Protein AF-A0A2V3IRH1-F1 (afdb_monomer)

Organism: NCBI:txid448386

Structure (mmCIF, N/CA/C/O backbone):
data_AF-A0A2V3IRH1-F1
#
_entry.id   AF-A0A2V3IRH1-F1
#
loop_
_atom_site.group_PDB
_atom_site.id
_atom_site.type_symbol
_atom_site.label_atom_id
_atom_site.label_alt_id
_atom_site.label_comp_id
_atom_site.label_asym_id
_atom_site.label_entity_id
_atom_site.label_seq_id
_atom_site.pdbx_PDB_ins_code
_atom_site.Cartn_x
_atom_site.Cartn_y
_atom_site.Cartn_z
_atom_site.occupancy
_atom_site.B_iso_or_equiv
_atom_site.auth_seq_id
_atom_site.auth_comp_id
_atom_site.auth_asym_id
_atom_site.auth_atom_id
_atom_site.pdbx_PDB_model_num
ATOM 1 N N . MET A 1 1 ? -21.140 -30.881 4.195 1.00 65.19 1 MET A N 1
ATOM 2 C CA . MET A 1 1 ? -20.207 -30.768 5.339 1.00 65.19 1 MET A CA 1
ATOM 3 C C . MET A 1 1 ? -20.882 -29.904 6.394 1.00 65.19 1 MET A C 1
ATOM 5 O O . MET A 1 1 ? -21.387 -28.855 6.010 1.00 65.19 1 MET A O 1
ATOM 9 N N . PRO A 1 2 ? -20.987 -30.340 7.659 1.00 75.94 2 PRO A N 1
ATOM 10 C CA . PRO A 1 2 ? -21.600 -29.525 8.705 1.00 75.94 2 PRO A CA 1
ATOM 11 C C . PRO A 1 2 ? -20.754 -28.267 8.984 1.00 75.94 2 PRO A C 1
ATOM 13 O O . PRO A 1 2 ? -19.526 -28.328 8.867 1.00 75.94 2 PRO A O 1
ATOM 16 N N . PRO A 1 3 ? -21.378 -27.125 9.325 1.00 79.69 3 PRO A N 1
ATOM 17 C CA . PRO A 1 3 ? -20.657 -25.897 9.643 1.00 79.69 3 PRO A CA 1
ATOM 18 C C . PRO A 1 3 ? -19.786 -26.090 10.893 1.00 79.69 3 PRO A C 1
ATOM 20 O O . PRO A 1 3 ? -20.224 -26.653 11.896 1.00 79.69 3 PRO A O 1
ATOM 23 N N . LYS A 1 4 ? -18.532 -25.630 10.828 1.00 84.00 4 LYS A N 1
ATOM 24 C CA . LYS A 1 4 ? -17.571 -25.720 11.934 1.00 84.00 4 LYS A CA 1
ATOM 25 C C . LYS A 1 4 ? -17.994 -24.763 13.051 1.00 84.00 4 LYS A C 1
ATOM 27 O O . LYS A 1 4 ? -18.022 -23.553 12.842 1.00 84.00 4 LYS A O 1
ATOM 32 N N . VAL A 1 5 ? -18.317 -25.303 14.224 1.00 85.19 5 VAL A N 1
ATOM 33 C CA . VAL A 1 5 ? -18.687 -24.507 15.404 1.00 85.19 5 VAL A CA 1
ATOM 34 C C . VAL A 1 5 ? -17.436 -23.785 15.926 1.00 85.19 5 VAL A C 1
ATOM 36 O O . VAL A 1 5 ? -16.380 -24.423 16.018 1.00 85.19 5 VAL A O 1
ATOM 39 N N . PRO A 1 6 ? -17.498 -22.477 16.233 1.00 84.75 6 PRO A N 1
ATOM 40 C CA . PRO A 1 6 ? -16.359 -21.775 16.810 1.00 84.75 6 PRO A CA 1
ATOM 41 C C . PRO A 1 6 ? -15.973 -22.387 18.169 1.00 84.75 6 PRO A C 1
ATOM 43 O O . PRO A 1 6 ? -16.844 -22.863 18.903 1.00 84.75 6 PRO A O 1
ATOM 46 N N . PRO A 1 7 ? -14.673 -22.405 18.514 1.00 88.06 7 PRO A N 1
ATOM 47 C CA . PRO A 1 7 ? -14.214 -22.936 19.790 1.00 88.06 7 PRO A CA 1
ATOM 48 C C . PRO A 1 7 ? -14.746 -22.089 20.952 1.00 88.06 7 PRO A C 1
ATOM 50 O O . PRO A 1 7 ? -14.806 -20.864 20.866 1.00 88.06 7 PRO A O 1
ATOM 53 N N . TYR A 1 8 ? -15.103 -22.743 22.057 1.00 85.31 8 TYR A N 1
ATOM 54 C CA . TYR A 1 8 ? -15.500 -22.055 23.282 1.00 85.31 8 TYR A CA 1
ATOM 55 C C . TYR A 1 8 ? -14.266 -21.456 23.966 1.00 85.31 8 TYR A C 1
ATOM 57 O O . TYR A 1 8 ? -13.390 -22.189 24.426 1.00 85.31 8 TYR A O 1
ATOM 65 N N . ILE A 1 9 ? -14.198 -20.127 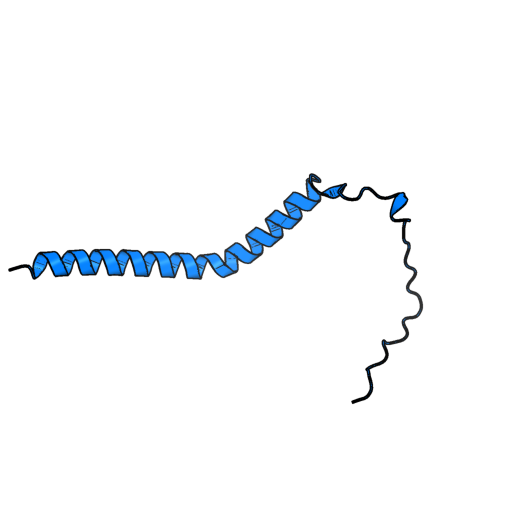24.028 1.00 85.75 9 ILE A N 1
ATOM 66 C CA . ILE A 1 9 ? -13.096 -19.391 24.653 1.00 85.75 9 ILE A CA 1
ATOM 67 C C . ILE A 1 9 ? -13.546 -18.959 26.054 1.00 85.75 9 ILE A C 1
ATOM 69 O O . ILE A 1 9 ? -14.562 -18.284 26.206 1.00 85.75 9 ILE A O 1
ATOM 73 N N . ARG A 1 10 ? -12.806 -19.370 27.092 1.00 87.94 10 ARG A N 1
ATOM 74 C CA . ARG A 1 10 ? -13.042 -18.969 28.490 1.00 87.94 10 ARG A CA 1
ATOM 75 C C . ARG A 1 10 ? -12.074 -17.851 28.879 1.00 87.94 10 ARG A C 1
ATOM 77 O O . ARG A 1 10 ? -10.896 -17.937 28.555 1.00 87.94 10 ARG A O 1
ATOM 84 N N . GLY A 1 11 ? -12.555 -16.855 29.624 1.00 89.00 11 GLY A N 1
ATOM 85 C CA . GLY A 1 11 ? -11.707 -15.815 30.228 1.00 89.00 11 GLY A CA 1
ATOM 86 C C . GLY A 1 11 ? -11.397 -14.601 29.346 1.00 89.00 11 GLY A C 1
ATOM 87 O O . GLY A 1 11 ? -10.563 -13.786 29.726 1.00 89.00 11 GLY A O 1
ATOM 88 N N . GLN A 1 12 ? -12.059 -14.452 28.198 1.00 87.69 12 GLN A N 1
ATOM 89 C CA . GLN A 1 12 ? -11.959 -13.250 27.371 1.00 87.69 12 GLN A CA 1
ATOM 90 C C . GLN A 1 12 ? -13.058 -12.263 27.772 1.00 87.69 12 GLN A C 1
ATOM 92 O O . GLN A 1 12 ? -14.243 -12.557 27.630 1.00 87.69 12 GLN A O 1
ATOM 97 N N . ILE A 1 13 ? -12.654 -11.114 28.313 1.00 88.44 13 ILE A N 1
ATOM 98 C CA . ILE A 1 13 ? -13.550 -10.010 28.665 1.00 88.44 13 ILE A CA 1
ATOM 99 C C . ILE A 1 13 ? -13.326 -8.909 27.634 1.00 88.44 13 ILE A C 1
ATOM 101 O O . ILE A 1 13 ? -12.209 -8.414 27.491 1.00 88.44 13 ILE A O 1
ATOM 105 N N . GLU A 1 14 ? -14.380 -8.538 26.913 1.00 90.75 14 GLU A N 1
ATOM 106 C CA . GLU A 1 14 ? -14.342 -7.499 25.887 1.00 90.75 14 GLU A CA 1
ATOM 107 C C . GLU A 1 14 ? -15.202 -6.318 26.325 1.00 90.75 14 GLU A C 1
ATOM 109 O O . GLU A 1 14 ? -16.346 -6.485 26.749 1.00 90.75 14 GLU A O 1
ATOM 114 N N . TYR A 1 15 ? -14.637 -5.118 26.228 1.00 92.69 15 TYR A N 1
ATOM 115 C CA . TYR A 1 15 ? -15.338 -3.878 26.526 1.00 92.69 15 TYR A CA 1
ATOM 116 C C . TYR A 1 15 ? -15.693 -3.182 25.221 1.00 92.69 15 TYR A C 1
ATOM 118 O O . TYR A 1 15 ? -14.853 -3.045 24.331 1.00 92.69 15 TYR A O 1
ATOM 126 N N . PHE A 1 16 ? -16.928 -2.702 25.136 1.00 91.62 16 PHE A N 1
ATOM 127 C CA . PHE A 1 16 ? -17.435 -1.990 23.974 1.00 91.62 16 PHE A CA 1
ATOM 128 C C . PHE A 1 16 ? -18.081 -0.684 24.414 1.00 91.62 16 PHE A C 1
ATOM 130 O O . PHE A 1 16 ? -18.729 -0.619 25.457 1.00 91.62 16 PHE A O 1
ATOM 137 N N . THR A 1 17 ? -17.913 0.349 23.597 1.00 90.88 17 THR A N 1
ATOM 138 C CA . THR A 1 17 ? -18.582 1.642 23.771 1.00 90.88 17 THR A CA 1
ATOM 139 C C . THR A 1 17 ? -19.753 1.727 22.799 1.00 90.88 17 THR A C 1
ATOM 141 O O . THR A 1 17 ? -19.672 1.202 21.686 1.00 90.88 17 THR A O 1
ATOM 144 N N . SER A 1 18 ? -20.836 2.388 23.210 1.00 91.81 18 SER A N 1
ATOM 145 C CA . SER A 1 18 ? -21.999 2.602 22.350 1.00 91.81 18 SER A CA 1
ATOM 146 C C . SER A 1 18 ? -21.597 3.372 21.082 1.00 91.81 18 SER A C 1
ATOM 148 O O . SER A 1 18 ? -20.902 4.385 21.192 1.00 91.81 18 SER A O 1
ATOM 150 N N . PRO A 1 19 ? -22.049 2.968 19.878 1.00 87.56 19 PRO A N 1
ATOM 151 C CA . PRO A 1 19 ? -21.731 3.683 18.639 1.00 87.56 19 PRO A CA 1
ATOM 152 C C . PRO A 1 19 ? -22.154 5.158 18.657 1.00 87.56 19 PRO A C 1
ATOM 154 O O . PRO A 1 19 ? -21.518 5.990 18.020 1.00 87.56 19 PRO A O 1
ATOM 157 N N . TYR A 1 20 ? -23.202 5.493 19.415 1.00 90.94 20 TYR A N 1
ATOM 158 C CA . TYR A 1 20 ? -23.702 6.864 19.556 1.00 90.94 20 TYR A CA 1
ATOM 159 C C . TYR A 1 20 ? -22.800 7.757 20.416 1.00 90.94 20 TYR A C 1
ATOM 161 O O . TYR A 1 20 ? -22.899 8.979 20.351 1.00 90.94 20 TYR A O 1
ATOM 169 N N . GLU A 1 21 ? -21.914 7.156 21.208 1.00 86.56 21 GLU A N 1
ATOM 170 C CA . GLU A 1 21 ? -20.941 7.861 22.046 1.00 86.56 21 GLU A CA 1
ATOM 171 C C . GLU A 1 21 ? -19.587 8.028 21.338 1.00 86.56 21 GLU A C 1
ATOM 173 O O . GLU A 1 21 ? -18.691 8.711 21.836 1.00 86.56 21 GLU A O 1
ATOM 178 N N . GLN A 1 22 ? -19.419 7.414 20.164 1.00 88.31 22 GLN A N 1
ATOM 179 C CA . GLN A 1 22 ? -18.177 7.430 19.401 1.00 88.31 22 GLN A CA 1
ATOM 180 C C . GLN A 1 22 ? -18.189 8.494 18.299 1.00 88.31 22 GLN A C 1
ATOM 182 O O . GLN A 1 22 ? -19.219 8.864 17.736 1.00 88.31 22 GLN A O 1
ATOM 187 N N . ARG A 1 23 ? -16.995 8.969 17.930 1.00 82.88 23 ARG A N 1
ATOM 188 C CA . ARG A 1 23 ? -16.811 9.816 16.747 1.00 82.88 23 ARG A CA 1
ATOM 189 C C . ARG A 1 23 ? -16.689 8.929 15.508 1.00 82.88 23 ARG A C 1
ATOM 191 O O . ARG A 1 23 ? -15.670 8.265 15.352 1.00 82.88 23 ARG A O 1
ATOM 198 N N . PHE A 1 24 ? -17.661 8.994 14.594 1.00 78.25 24 PHE A N 1
ATOM 199 C CA . PHE A 1 24 ? -17.664 8.218 13.337 1.00 78.25 24 PHE A CA 1
ATOM 200 C C . PHE A 1 24 ? -16.364 8.331 12.523 1.00 78.25 24 PHE A C 1
ATOM 202 O O . PHE A 1 24 ? -15.909 7.358 11.931 1.00 78.25 24 PHE A O 1
ATOM 209 N N . PHE A 1 25 ? -15.754 9.517 12.510 1.00 77.56 25 PHE A N 1
ATOM 210 C CA . PHE A 1 25 ? -14.542 9.814 11.744 1.00 77.56 25 PHE A CA 1
ATOM 211 C C . PHE A 1 25 ? -13.428 10.420 12.604 1.00 77.56 25 PHE A C 1
ATOM 213 O O . PHE A 1 25 ? -12.608 11.189 12.104 1.00 77.56 25 PHE A O 1
ATOM 220 N N . GLY A 1 26 ? -13.394 10.079 13.898 1.00 69.69 26 GLY A N 1
ATOM 221 C CA . GLY A 1 26 ? -12.420 10.630 14.850 1.00 69.69 26 GLY A CA 1
ATOM 222 C C . GLY A 1 26 ? -10.963 10.470 14.407 1.00 69.69 26 GLY A C 1
ATOM 223 O O . GLY A 1 26 ? -10.154 11.359 14.652 1.00 69.69 26 GLY A O 1
ATOM 224 N N . ASP A 1 27 ? -10.671 9.401 13.665 1.00 68.38 27 ASP A N 1
ATOM 225 C CA . ASP A 1 27 ? -9.307 9.043 13.282 1.00 68.38 27 ASP A CA 1
ATOM 226 C C . ASP A 1 27 ? -8.919 9.472 11.859 1.00 68.38 27 ASP A C 1
ATOM 228 O O . ASP A 1 27 ? -7.775 9.254 11.468 1.00 68.38 27 ASP A O 1
ATOM 232 N N . ILE A 1 28 ? -9.813 10.078 11.056 1.00 70.38 28 ILE A N 1
ATOM 233 C CA . ILE A 1 28 ? -9.507 10.393 9.640 1.00 70.38 28 ILE A CA 1
ATOM 234 C C . ILE A 1 28 ? -8.241 11.250 9.507 1.00 70.38 28 ILE A C 1
ATOM 236 O O . ILE A 1 28 ? -7.435 11.003 8.605 1.00 70.38 28 ILE A O 1
ATOM 240 N N . PHE A 1 29 ? -8.061 12.205 10.420 1.00 70.50 29 PHE A N 1
ATOM 241 C CA . PHE A 1 29 ? -6.896 13.089 10.485 1.00 70.50 29 PHE A CA 1
ATOM 242 C C . PHE A 1 29 ? -6.002 12.814 11.699 1.00 70.50 29 PHE A C 1
ATOM 244 O O . PHE A 1 29 ? -5.123 13.619 12.002 1.00 70.50 29 PHE A O 1
ATOM 251 N N . ASP A 1 30 ? -6.191 11.690 12.400 1.00 79.81 30 ASP A N 1
ATOM 252 C CA . ASP A 1 30 ? -5.250 11.310 13.449 1.00 79.81 30 ASP A CA 1
ATOM 253 C C . ASP A 1 30 ? -3.899 10.986 12.796 1.00 79.81 30 ASP A C 1
ATOM 255 O O . ASP A 1 30 ? -3.784 10.136 11.900 1.00 79.81 30 ASP A O 1
ATOM 259 N N . ALA A 1 31 ? -2.853 11.658 13.274 1.00 76.56 31 ALA A N 1
ATOM 260 C CA . ALA A 1 31 ? -1.476 11.409 12.885 1.00 76.56 31 ALA A CA 1
ATOM 261 C C . ALA A 1 31 ? -1.125 9.915 12.996 1.00 76.56 31 ALA A C 1
ATOM 263 O O . ALA A 1 31 ? -0.401 9.385 12.153 1.00 76.56 31 ALA A O 1
ATOM 264 N N . LYS A 1 32 ? -1.686 9.188 13.972 1.00 80.75 32 LYS A N 1
ATOM 265 C CA . LYS A 1 32 ? -1.462 7.741 14.130 1.00 80.75 32 LYS A CA 1
ATOM 266 C C . LYS A 1 32 ? -2.057 6.918 12.988 1.00 80.75 32 LYS A C 1
ATOM 268 O O . LYS A 1 32 ? -1.417 5.964 12.520 1.00 80.75 32 LYS A O 1
ATOM 273 N N . LEU A 1 33 ? -3.250 7.276 12.511 1.00 81.00 33 LEU A N 1
ATOM 274 C CA . LEU A 1 33 ? -3.874 6.609 11.370 1.00 81.00 33 LEU A CA 1
ATOM 275 C C . LEU A 1 33 ? -3.091 6.910 10.092 1.00 81.00 33 LEU A C 1
ATOM 277 O O . LEU A 1 33 ? -2.793 5.986 9.332 1.00 81.00 33 LEU A O 1
ATOM 281 N N . MET A 1 34 ? -2.698 8.170 9.885 1.00 82.62 34 MET A N 1
ATOM 282 C CA . MET A 1 34 ? -1.873 8.572 8.743 1.00 82.62 34 MET A CA 1
ATOM 283 C C . MET A 1 34 ? -0.535 7.830 8.724 1.00 82.62 34 MET A C 1
ATOM 285 O O . MET A 1 34 ? -0.191 7.228 7.708 1.00 82.62 34 MET A O 1
ATOM 289 N N . MET A 1 35 ? 0.177 7.766 9.852 1.00 84.69 35 MET A N 1
ATOM 290 C CA . MET A 1 35 ? 1.435 7.019 9.961 1.00 84.69 35 MET A CA 1
ATOM 291 C C . MET A 1 35 ? 1.240 5.518 9.733 1.00 84.69 35 MET A C 1
ATOM 293 O O . MET A 1 35 ? 2.078 4.860 9.117 1.00 84.69 35 MET A O 1
ATOM 297 N N . THR A 1 36 ? 0.117 4.949 10.174 1.00 86.25 36 THR A N 1
ATOM 298 C CA . THR A 1 36 ? -0.186 3.532 9.939 1.00 86.25 36 THR A CA 1
ATOM 299 C C . THR A 1 36 ? -0.510 3.250 8.475 1.00 86.25 36 THR A C 1
ATOM 301 O O . THR A 1 36 ? -0.007 2.265 7.932 1.00 86.25 36 THR A O 1
ATOM 304 N N . LYS A 1 37 ? -1.285 4.115 7.814 1.00 85.12 37 LYS A N 1
ATOM 305 C CA . LYS A 1 37 ? -1.544 4.031 6.370 1.00 85.12 37 LYS A CA 1
ATOM 306 C C . LYS A 1 37 ? -0.251 4.194 5.572 1.00 85.12 37 LYS A C 1
ATOM 308 O O . 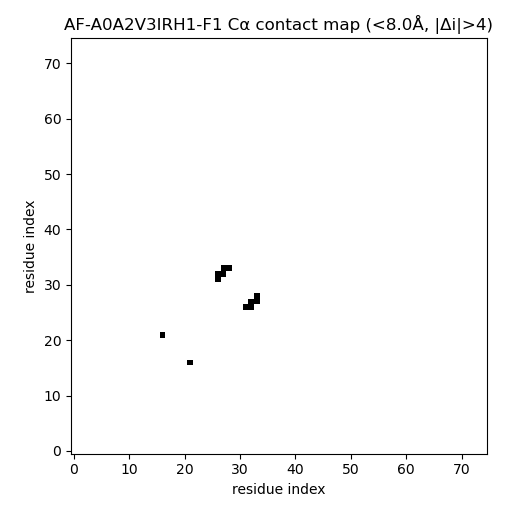LYS A 1 37 ? 0.014 3.376 4.697 1.00 85.12 37 LYS A O 1
ATOM 313 N N . PHE A 1 38 ? 0.588 5.163 5.933 1.00 84.12 38 PHE A N 1
ATOM 314 C CA . PHE A 1 38 ? 1.887 5.391 5.304 1.00 84.12 38 PHE A CA 1
ATOM 315 C C . PHE A 1 38 ? 2.820 4.186 5.461 1.00 84.12 38 PHE A C 1
ATOM 317 O O . PHE A 1 38 ? 3.352 3.682 4.478 1.00 84.12 38 PHE A O 1
ATOM 324 N N . ARG A 1 39 ? 2.947 3.636 6.673 1.00 83.50 39 ARG A N 1
ATOM 325 C CA . ARG A 1 39 ? 3.730 2.421 6.943 1.00 83.50 39 ARG A CA 1
ATOM 326 C C . ARG A 1 39 ? 3.237 1.214 6.141 1.00 83.50 39 ARG A C 1
ATOM 328 O O . ARG A 1 39 ? 4.056 0.455 5.630 1.00 83.50 39 ARG A O 1
ATOM 335 N N . ARG A 1 40 ? 1.916 1.029 6.016 1.00 85.00 40 ARG A N 1
ATOM 336 C CA . ARG A 1 40 ? 1.332 -0.030 5.171 1.00 85.00 40 ARG A CA 1
ATOM 337 C C . ARG A 1 40 ? 1.670 0.200 3.700 1.00 85.00 40 ARG A C 1
ATOM 339 O O . ARG A 1 40 ? 2.127 -0.726 3.043 1.00 85.00 40 ARG A O 1
ATOM 346 N N . HIS A 1 41 ? 1.515 1.427 3.209 1.00 86.38 41 HIS A N 1
ATOM 347 C CA . HIS A 1 41 ? 1.847 1.780 1.833 1.00 86.38 41 HIS A CA 1
ATOM 348 C C . HIS A 1 41 ? 3.331 1.532 1.531 1.00 86.38 41 HIS A C 1
ATOM 350 O O . HIS A 1 41 ? 3.641 0.797 0.603 1.00 86.38 41 HIS A O 1
ATOM 356 N N . MET A 1 42 ? 4.244 2.020 2.376 1.00 82.50 42 MET A N 1
ATOM 357 C CA . MET A 1 42 ? 5.689 1.807 2.229 1.00 82.50 42 MET A CA 1
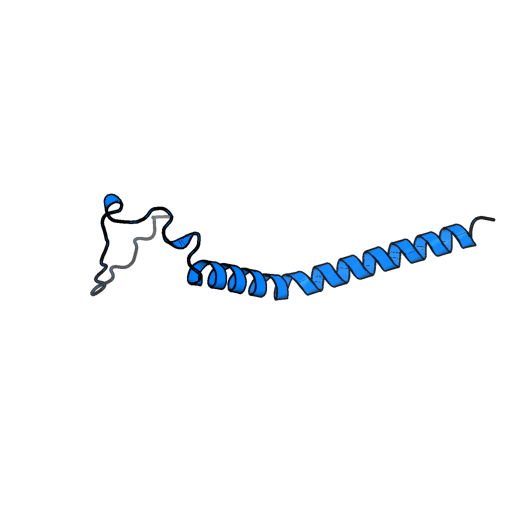ATOM 358 C C . MET A 1 42 ? 6.083 0.327 2.254 1.00 82.50 42 MET A C 1
ATOM 360 O O . MET A 1 42 ? 6.968 -0.083 1.503 1.00 82.50 42 MET A O 1
ATOM 364 N N . LYS A 1 43 ? 5.411 -0.492 3.074 1.00 83.38 43 LYS A N 1
ATOM 365 C CA . LYS A 1 43 ? 5.622 -1.945 3.081 1.00 83.38 43 LYS A CA 1
ATOM 366 C C . LYS A 1 43 ? 5.294 -2.558 1.715 1.00 83.38 43 LYS A C 1
ATOM 368 O O . LYS A 1 43 ? 6.098 -3.319 1.196 1.00 83.38 43 LYS A O 1
ATOM 373 N N . HIS A 1 44 ? 4.163 -2.185 1.119 1.00 81.56 44 HIS A N 1
ATOM 374 C CA . HIS A 1 44 ? 3.758 -2.684 -0.198 1.00 81.56 44 HIS A CA 1
ATOM 375 C C . HIS A 1 44 ? 4.601 -2.119 -1.346 1.00 81.56 44 HIS A C 1
ATOM 377 O O . HIS A 1 44 ? 4.875 -2.828 -2.311 1.00 81.56 44 HIS A O 1
ATOM 383 N N . VAL A 1 45 ? 5.057 -0.867 -1.238 1.00 84.25 45 VAL A N 1
ATOM 384 C CA . VAL A 1 45 ? 5.933 -0.244 -2.240 1.00 84.25 45 VAL A CA 1
ATOM 385 C C . VAL A 1 45 ? 7.238 -1.021 -2.372 1.00 84.25 45 VAL A C 1
ATOM 387 O O . VAL A 1 45 ? 7.688 -1.224 -3.490 1.00 84.25 45 VAL A O 1
ATOM 390 N N . ARG A 1 46 ? 7.827 -1.521 -1.279 1.00 83.50 46 ARG A N 1
ATOM 391 C CA . ARG A 1 46 ? 9.063 -2.317 -1.360 1.00 83.50 46 ARG A CA 1
ATOM 392 C C . ARG A 1 46 ? 8.895 -3.603 -2.176 1.00 83.50 46 ARG A C 1
ATOM 394 O O . ARG A 1 46 ? 9.821 -3.977 -2.890 1.00 83.50 46 ARG A O 1
ATOM 401 N N . ASP A 1 47 ? 7.738 -4.246 -2.085 1.00 86.38 47 ASP A N 1
ATOM 402 C CA . ASP A 1 47 ? 7.472 -5.507 -2.783 1.00 86.38 47 ASP A CA 1
ATOM 403 C C . ASP A 1 47 ? 7.098 -5.272 -4.259 1.00 86.38 47 ASP A C 1
ATOM 405 O O . ASP A 1 47 ? 7.422 -6.079 -5.127 1.00 86.38 47 ASP A O 1
ATOM 409 N N . PHE A 1 48 ? 6.452 -4.141 -4.564 1.00 84.12 48 PHE A N 1
ATOM 410 C CA . PHE A 1 48 ? 5.975 -3.804 -5.909 1.00 84.12 48 PHE A CA 1
ATOM 411 C C . PHE A 1 48 ? 6.988 -3.010 -6.751 1.00 84.12 48 PHE A C 1
ATOM 413 O O . PHE A 1 48 ? 7.102 -3.222 -7.961 1.00 84.12 48 PHE A O 1
ATOM 420 N N . ALA A 1 49 ? 7.745 -2.104 -6.127 1.00 90.06 49 ALA A N 1
ATOM 421 C CA . ALA A 1 49 ? 8.633 -1.171 -6.818 1.00 90.06 49 ALA A CA 1
ATOM 422 C C . ALA A 1 49 ? 9.694 -1.852 -7.695 1.00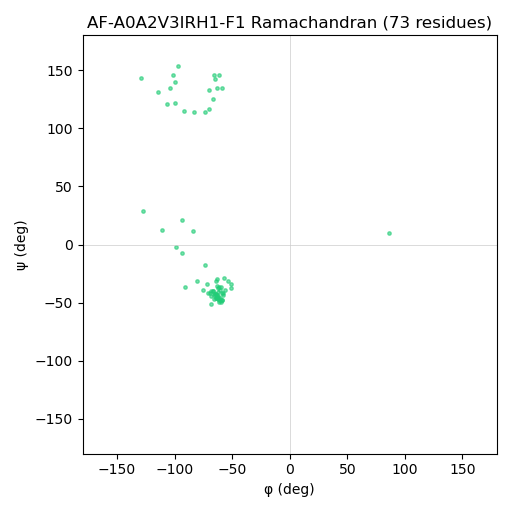 90.06 49 ALA A C 1
ATOM 424 O O . ALA A 1 49 ? 9.874 -1.386 -8.820 1.00 90.06 49 ALA A O 1
ATOM 425 N N . PRO A 1 50 ? 10.362 -2.949 -7.278 1.00 92.31 50 PRO A N 1
ATOM 426 C CA . PRO A 1 50 ? 11.357 -3.598 -8.128 1.00 92.31 50 PRO A CA 1
ATOM 427 C C . PRO A 1 50 ? 10.776 -4.048 -9.474 1.00 92.31 50 PRO A C 1
ATOM 429 O O . PRO A 1 50 ? 11.378 -3.794 -10.514 1.00 92.31 50 PRO A O 1
ATOM 432 N N . GLY A 1 51 ? 9.578 -4.644 -9.473 1.00 91.75 51 GLY A N 1
ATOM 433 C CA . GLY A 1 51 ? 8.914 -5.101 -10.696 1.00 91.75 51 GLY A CA 1
ATOM 434 C C . GLY A 1 51 ? 8.549 -3.949 -11.633 1.00 91.75 51 GLY A C 1
ATOM 435 O O . GLY A 1 51 ? 8.799 -4.028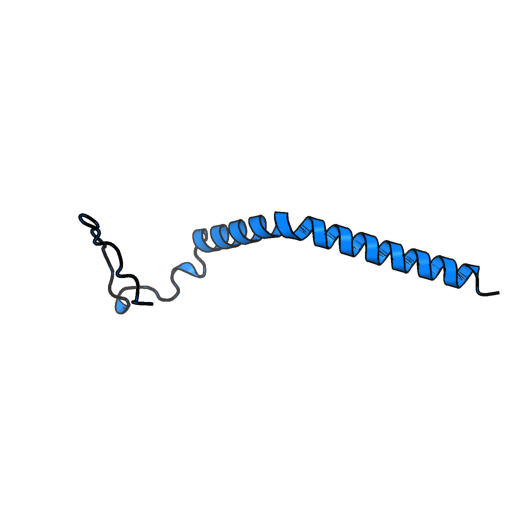 -12.834 1.00 91.75 51 GLY A O 1
ATOM 436 N N . VAL A 1 52 ? 8.029 -2.848 -11.083 1.00 92.75 52 VAL A N 1
ATOM 437 C CA . VAL A 1 52 ? 7.698 -1.649 -11.872 1.00 92.75 52 VAL A CA 1
AT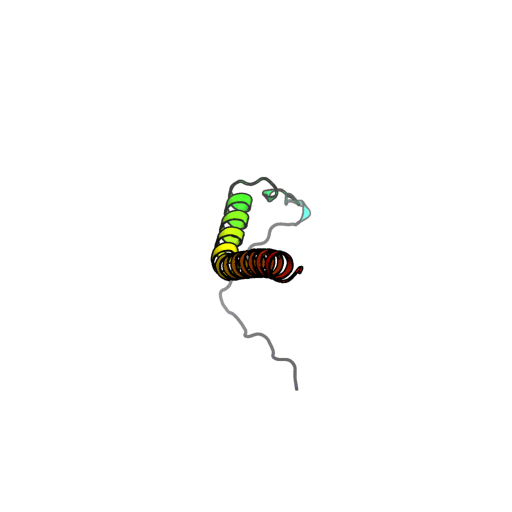OM 438 C C . VAL A 1 52 ? 8.941 -0.999 -12.462 1.00 92.75 52 VAL A C 1
ATOM 440 O O . VAL A 1 52 ? 8.928 -0.621 -13.631 1.00 92.75 52 VAL A O 1
ATOM 443 N N . ILE A 1 53 ? 10.016 -0.884 -11.680 1.00 94.69 53 ILE A N 1
ATOM 444 C CA . ILE A 1 53 ? 11.277 -0.295 -12.141 1.00 94.69 53 ILE A CA 1
ATOM 445 C C . ILE A 1 53 ? 11.855 -1.126 -13.289 1.00 94.69 53 ILE A C 1
ATOM 447 O O . ILE A 1 53 ? 12.219 -0.564 -14.320 1.00 94.69 53 ILE A O 1
ATOM 451 N N . ILE A 1 54 ? 11.892 -2.455 -13.146 1.00 96.75 54 ILE A N 1
ATOM 452 C CA . ILE A 1 54 ? 12.372 -3.358 -14.201 1.00 96.75 54 ILE A CA 1
ATOM 453 C C . ILE A 1 54 ? 11.512 -3.214 -15.457 1.00 96.75 54 ILE A C 1
ATOM 455 O O . ILE A 1 54 ? 12.050 -3.046 -16.549 1.00 96.75 54 ILE A O 1
ATOM 459 N N . PHE A 1 55 ? 10.187 -3.234 -15.313 1.00 96.88 55 PHE A N 1
ATOM 460 C CA . PHE A 1 55 ? 9.274 -3.089 -16.443 1.00 96.88 55 PHE A CA 1
ATOM 461 C C . PHE A 1 55 ? 9.485 -1.763 -17.182 1.00 96.88 55 PHE A C 1
ATO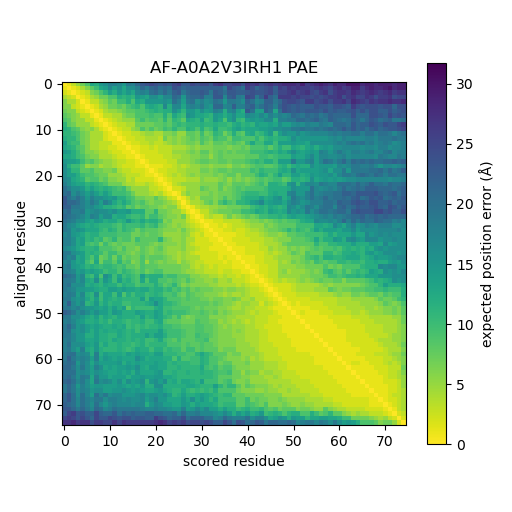M 463 O O . PHE A 1 55 ? 9.642 -1.753 -18.401 1.00 96.88 55 PHE A O 1
ATOM 470 N N . ALA A 1 56 ? 9.557 -0.650 -16.448 1.00 96.12 56 ALA A N 1
ATOM 471 C CA . ALA A 1 56 ? 9.794 0.668 -17.023 1.00 96.12 56 ALA A CA 1
ATOM 472 C C . ALA A 1 56 ? 11.158 0.752 -17.733 1.00 96.12 56 ALA A C 1
ATOM 474 O O . ALA A 1 56 ? 11.256 1.312 -18.828 1.00 96.12 56 ALA A O 1
ATOM 475 N N . ALA A 1 57 ? 12.204 0.159 -17.153 1.00 97.38 57 ALA A N 1
ATOM 476 C CA . ALA A 1 57 ? 13.534 0.126 -17.755 1.00 97.38 57 ALA A CA 1
ATOM 477 C C . ALA A 1 57 ? 13.555 -0.699 -19.052 1.00 97.38 57 ALA A C 1
ATOM 479 O O . ALA A 1 57 ? 14.056 -0.231 -20.072 1.00 97.38 57 ALA A O 1
ATOM 480 N N . VAL A 1 58 ? 12.958 -1.895 -19.049 1.00 97.56 58 VAL A N 1
ATOM 481 C CA . VAL A 1 58 ? 12.876 -2.754 -20.242 1.00 97.56 58 VAL A CA 1
ATOM 482 C C . VAL A 1 58 ? 12.040 -2.093 -21.335 1.00 97.56 58 VAL A C 1
ATOM 484 O O . VAL A 1 58 ? 12.438 -2.102 -22.498 1.00 97.56 58 VAL A O 1
ATOM 487 N N . TYR A 1 59 ? 10.914 -1.479 -20.972 1.00 97.31 59 TYR A N 1
ATOM 488 C CA . TYR A 1 59 ? 10.046 -0.781 -21.916 1.00 97.31 59 TYR A CA 1
ATOM 489 C C . TYR A 1 59 ? 10.765 0.388 -22.602 1.00 97.31 59 TYR A C 1
ATOM 491 O O . TYR A 1 59 ? 10.767 0.492 -23.829 1.00 97.31 59 TYR A O 1
ATOM 499 N N . THR A 1 60 ? 11.429 1.246 -21.824 1.00 96.94 60 THR A N 1
ATOM 500 C CA . THR A 1 60 ? 12.165 2.402 -22.363 1.00 96.94 60 THR A CA 1
ATOM 501 C C . THR A 1 60 ? 13.374 1.976 -23.202 1.00 96.94 60 THR A C 1
ATOM 503 O O . THR A 1 60 ? 13.606 2.522 -24.285 1.00 96.94 60 THR A O 1
ATOM 506 N N . TRP A 1 61 ? 14.109 0.949 -22.768 1.00 97.06 61 TRP A N 1
ATOM 507 C CA . TRP A 1 61 ? 15.203 0.364 -23.543 1.00 97.06 61 TRP A CA 1
ATOM 508 C C . TRP A 1 61 ? 14.725 -0.253 -24.867 1.00 97.06 61 TRP A C 1
ATOM 510 O O . TRP A 1 61 ? 15.317 0.002 -25.919 1.00 97.06 61 TRP A O 1
ATOM 520 N N . GLY A 1 62 ? 13.630 -1.016 -24.845 1.00 96.62 62 GLY A N 1
ATOM 521 C CA . GLY A 1 62 ? 13.066 -1.638 -26.041 1.00 96.62 62 GLY A CA 1
ATOM 522 C C . GLY A 1 62 ? 12.608 -0.597 -27.060 1.00 96.62 62 GLY A C 1
ATOM 523 O O . GLY A 1 62 ? 12.970 -0.685 -28.234 1.00 96.62 62 GLY A O 1
ATOM 524 N N . ASN A 1 63 ? 11.894 0.436 -26.603 1.00 96.69 63 ASN A N 1
ATOM 525 C CA . ASN A 1 63 ? 11.416 1.498 -27.484 1.00 96.69 63 ASN A CA 1
ATOM 526 C C . ASN A 1 63 ? 12.577 2.291 -28.110 1.00 96.69 63 ASN A C 1
ATOM 528 O O . ASN A 1 63 ? 12.620 2.472 -29.324 1.00 96.69 63 ASN A O 1
ATOM 532 N N . SER A 1 64 ? 13.577 2.678 -27.309 1.00 95.38 64 SER A N 1
ATOM 533 C CA . SER A 1 64 ? 14.757 3.391 -27.827 1.00 95.38 64 SER A CA 1
ATOM 534 C C . SER A 1 64 ? 15.561 2.561 -28.835 1.00 95.38 64 SER A C 1
ATOM 536 O O . SER A 1 64 ? 16.042 3.089 -29.840 1.00 95.38 64 SER A O 1
ATOM 538 N N . THR A 1 65 ? 15.671 1.249 -28.615 1.00 95.06 65 THR A N 1
ATOM 539 C CA . THR A 1 65 ? 16.363 0.339 -29.535 1.00 95.06 65 THR A CA 1
ATOM 540 C C . THR A 1 65 ? 15.589 0.170 -30.842 1.00 95.06 65 THR A C 1
ATOM 542 O O . THR A 1 65 ? 16.189 0.214 -31.916 1.00 95.06 65 THR A O 1
ATOM 545 N N . HIS A 1 66 ? 14.264 0.041 -30.773 1.00 9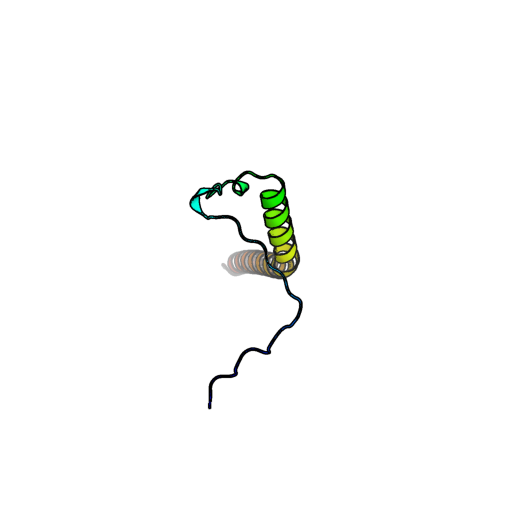4.50 66 HIS A N 1
ATOM 546 C CA . HIS A 1 66 ? 13.405 -0.048 -31.952 1.00 94.50 66 HIS A CA 1
ATOM 547 C C . HIS A 1 66 ? 13.454 1.233 -32.802 1.00 94.50 66 HIS A C 1
ATOM 549 O O . HIS A 1 66 ? 13.618 1.175 -34.022 1.00 94.50 66 HIS A O 1
ATOM 555 N N . GLU A 1 67 ? 13.403 2.406 -32.168 1.00 94.31 67 GLU A N 1
ATOM 556 C CA . GLU A 1 67 ? 13.565 3.702 -32.841 1.00 94.31 67 GLU A CA 1
ATOM 557 C C . GLU A 1 67 ? 14.960 3.889 -33.455 1.00 94.31 67 GLU A C 1
ATOM 559 O O . GLU A 1 67 ? 15.118 4.575 -34.467 1.00 94.31 67 GLU A O 1
ATOM 564 N N . ARG A 1 68 ? 16.003 3.311 -32.851 1.00 93.62 68 ARG A N 1
ATOM 565 C CA . ARG A 1 68 ? 17.358 3.329 -33.418 1.00 93.62 68 ARG A CA 1
ATOM 566 C C . ARG A 1 68 ? 17.433 2.471 -34.681 1.00 93.62 68 ARG A C 1
ATOM 568 O O . ARG A 1 68 ? 17.846 2.974 -35.720 1.00 93.62 68 ARG A O 1
ATOM 575 N N . LEU A 1 69 ? 16.971 1.223 -34.606 1.00 92.50 69 LEU A N 1
ATOM 576 C CA . LEU A 1 69 ? 17.007 0.277 -35.726 1.00 92.50 69 LEU A CA 1
ATOM 577 C C . LEU A 1 69 ? 16.123 0.723 -36.896 1.00 92.50 69 LEU A C 1
ATOM 579 O O . LEU A 1 69 ? 16.543 0.659 -38.046 1.00 92.50 69 LEU A O 1
ATOM 583 N N . SER A 1 70 ? 14.919 1.225 -36.622 1.00 90.69 70 SER A N 1
ATOM 584 C CA . SER A 1 70 ? 14.018 1.730 -37.669 1.00 90.69 70 SER A CA 1
ATOM 585 C C . SER A 1 70 ? 14.583 2.940 -38.418 1.00 90.69 70 SER A C 1
ATOM 587 O O . SER A 1 70 ? 14.287 3.115 -39.597 1.00 90.69 70 SER A O 1
ATOM 589 N N . ARG A 1 71 ? 15.408 3.770 -37.763 1.00 89.75 71 ARG A N 1
ATOM 590 C CA . ARG A 1 71 ? 16.140 4.862 -38.423 1.00 89.75 71 ARG A CA 1
ATOM 591 C C . ARG A 1 71 ? 17.329 4.360 -39.235 1.00 89.75 71 ARG A C 1
ATOM 593 O O . ARG A 1 71 ? 17.579 4.893 -40.309 1.00 89.75 71 ARG A O 1
ATOM 600 N N . GLU A 1 72 ? 18.044 3.364 -38.726 1.00 89.88 72 GLU A N 1
ATOM 601 C CA . GLU A 1 72 ? 19.228 2.783 -39.366 1.00 89.88 72 GLU A CA 1
ATOM 602 C C . GLU A 1 72 ? 18.871 2.007 -40.645 1.00 89.88 72 GLU A C 1
ATOM 604 O O . GLU A 1 72 ? 19.534 2.158 -41.666 1.00 89.88 72 GLU A O 1
ATOM 609 N N . HIS A 1 73 ? 17.764 1.261 -40.629 1.00 81.62 73 HIS A N 1
ATOM 610 C CA . HIS A 1 73 ? 17.278 0.453 -41.755 1.00 81.62 73 HIS A CA 1
ATOM 611 C C . HIS A 1 73 ? 16.255 1.176 -42.652 1.00 81.62 73 HIS A C 1
ATOM 613 O O . HIS A 1 73 ? 15.474 0.529 -43.345 1.00 81.62 73 HIS A O 1
ATOM 619 N N . ARG A 1 74 ? 16.213 2.515 -42.626 1.00 76.12 74 ARG A N 1
ATOM 620 C CA . ARG A 1 74 ? 15.249 3.320 -43.404 1.00 76.12 74 ARG A CA 1
ATOM 621 C C . ARG A 1 74 ? 15.672 3.590 -44.858 1.00 76.12 74 ARG A C 1
ATOM 623 O O . ARG A 1 74 ? 15.059 4.440 -45.502 1.00 76.12 74 ARG A O 1
ATOM 630 N N . TYR A 1 75 ? 16.706 2.913 -45.346 1.00 56.41 75 TYR A N 1
ATOM 631 C CA . TYR A 1 75 ? 17.249 3.057 -46.698 1.00 56.41 75 TYR A CA 1
ATOM 632 C C . TYR A 1 75 ? 17.051 1.776 -47.499 1.00 56.41 75 TYR A C 1
ATOM 634 O O . TYR A 1 75 ? 17.349 0.696 -46.940 1.00 56.41 75 TYR A O 1
#

Solvent-accessible surface area (backbone atoms only — not comparable to full-atom values): 4890 Å² total; per-residue (Å²): 133,83,84,84,75,80,81,90,80,82,91,80,84,84,88,84,76,61,76,90,79,51,66,94,65,67,53,79,82,31,67,68,50,50,52,51,52,47,53,53,50,55,57,50,43,67,73,48,47,63,59,53,52,51,50,53,51,52,51,54,51,50,52,54,50,50,58,49,50,58,62,71,67,70,118

pLDDT: mean 86.37, std 8.25, range [56.41, 97.56]

Foldseek 3Di:
DDDDDDDDDPDDDDDDDDPVVDDPCPCVPPPVVVVVVVVVVVVVCVVCVVVVVVVVVCVVVVVVVVVVVCVVPVD

Sequence (75 aa):
MPPKVPPYIRGQIEYFTSPYEQRFFGDIFDAKLMMTKFRRHMKHVRDFAPGVIIFAAVYTWGNSTHERLSREHRY

Secondary structure (DSSP, 8-state):
-PPPPPP---S-------GGGS-TTTTTT-HHHHHHHHHHHHHHHHHHHHHHHHHHHHHHHHHHHHHHHHHHT--

Mean predicted aligned error: 10.63 Å

InterPro domains:
  I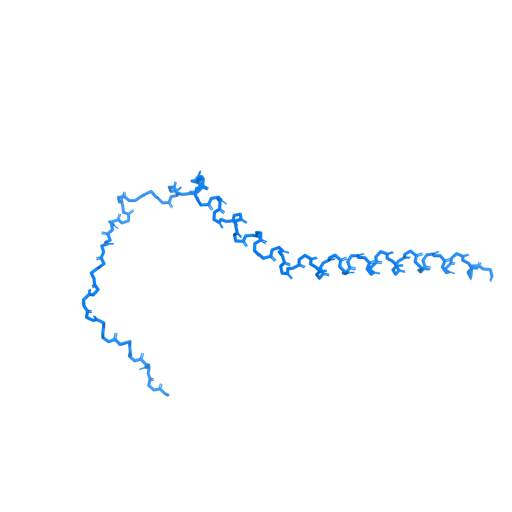PR004205 Cytochrome b-c1 complex subunit 8 [PF02939] (7-71)
  IPR004205 Cytochrome b-c1 complex subunit 8 [PTHR12119] (8-73)
  IPR036642 Cytochrome b-c1 complex subunit 8 superfamily [G3DSA:1.20.5.210] (5-75)
  IPR036642 Cytochrome b-c1 complex subunit 8 superfamily [SSF81508] (9-73)

Radius of gyration: 27.18 Å; Cα contacts (8 Å, |Δi|>4): 6; chains: 1; bounding box: 43×44×77 Å